Protein AF-A0A5E4QMI3-F1 (afdb_monomer_lite)

Sequence (97 aa):
MAKSVEEEVERMKALEARIKAPSIWGRVQCGLRFEDLQDRRYEEAVKFLKTHYLTEEITYRSVKIVDDKEGTDEFIHQARIWMKDKMSIAVVKEGTD

Secondary structure (DSSP, 8-state):
-HHHHHHHHHHHHHHHHHHSSPPEEEEETTTEEEEE--GGGHHHHHHHIIIIIHHHSHHHHHTTGGG-HHHHHHHHHHHHHHHHTT--EEEEETT--

pLDDT: mean 90.68, std 8.83, range [53.19, 97.5]

Foldseek 3Di:
DVVVVVVVVVVVVVVVCVVLDWDWPDDDPVQKTKTFDDPVCLVVVLVVCLVPVLCPPPVNVVVVCNVVPVSSVVVSVVVSVVSVVRPDIDIDGHPDD

Organism: NCBI:txid189913

Structure (mmCIF, N/CA/C/O backbone):
data_AF-A0A5E4QMI3-F1
#
_entry.id   AF-A0A5E4QMI3-F1
#
loop_
_atom_site.group_PDB
_atom_site.id
_atom_site.type_symbol
_atom_site.label_atom_id
_atom_site.label_alt_id
_atom_site.label_comp_id
_atom_site.label_asym_id
_atom_site.label_entity_id
_atom_site.label_seq_id
_atom_site.pdbx_PDB_ins_code
_atom_site.Cartn_x
_atom_site.Cartn_y
_atom_site.Cartn_z
_atom_site.occupancy
_atom_site.B_iso_or_equiv
_atom_site.auth_seq_id
_atom_site.auth_comp_id
_atom_site.auth_asym_id
_atom_site.auth_atom_id
_atom_site.pdbx_PDB_model_num
ATOM 1 N N . MET A 1 1 ? 26.343 11.355 -39.074 1.00 53.19 1 MET A N 1
ATOM 2 C CA . MET A 1 1 ? 26.522 11.776 -37.667 1.00 53.19 1 MET A CA 1
ATOM 3 C C . MET A 1 1 ? 25.225 11.761 -36.849 1.00 53.19 1 MET A C 1
ATOM 5 O O . MET A 1 1 ? 25.329 11.540 -35.660 1.00 53.19 1 MET A O 1
ATOM 9 N N . ALA A 1 2 ? 24.020 11.914 -37.426 1.00 55.94 2 ALA A N 1
ATOM 10 C CA . ALA A 1 2 ? 22.760 11.875 -36.654 1.00 55.94 2 ALA A CA 1
ATOM 11 C C . ALA A 1 2 ? 22.399 10.496 -36.048 1.00 55.94 2 ALA A C 1
ATOM 13 O O . ALA A 1 2 ? 21.925 10.437 -34.919 1.00 55.94 2 ALA A O 1
ATOM 14 N N . LYS A 1 3 ? 22.706 9.387 -36.745 1.00 58.06 3 LYS A N 1
ATOM 15 C CA . LYS A 1 3 ? 22.408 8.019 -36.269 1.00 58.06 3 LYS A CA 1
ATOM 16 C C . LYS A 1 3 ? 23.016 7.674 -34.901 1.00 58.06 3 LYS A C 1
ATOM 18 O O . LYS A 1 3 ? 22.388 6.950 -34.145 1.00 58.06 3 LYS A O 1
ATOM 23 N N . SER A 1 4 ? 24.195 8.203 -34.553 1.00 76.38 4 SER A N 1
ATOM 24 C CA . SER A 1 4 ? 24.839 7.855 -33.275 1.00 76.38 4 SER A CA 1
ATOM 25 C C . SER A 1 4 ? 24.173 8.516 -32.068 1.00 76.38 4 SER A C 1
ATOM 27 O O . SER A 1 4 ? 24.201 7.946 -30.987 1.00 76.38 4 SER A O 1
ATOM 29 N N . VAL A 1 5 ? 23.563 9.695 -32.246 1.00 80.75 5 VAL A N 1
ATOM 30 C CA . VAL A 1 5 ? 22.894 10.429 -31.158 1.00 80.75 5 VAL A CA 1
ATOM 31 C C . VAL A 1 5 ? 21.544 9.792 -30.833 1.00 80.75 5 VAL A C 1
ATOM 33 O O . VAL A 1 5 ? 21.217 9.603 -29.667 1.00 80.75 5 VAL A O 1
ATOM 36 N N . GLU A 1 6 ? 20.775 9.400 -31.852 1.00 82.50 6 GLU A N 1
ATOM 37 C CA . GLU A 1 6 ? 19.507 8.679 -31.664 1.00 82.50 6 GLU A CA 1
ATOM 38 C C . GLU A 1 6 ? 19.727 7.315 -30.989 1.00 82.50 6 GLU A C 1
ATOM 40 O O . GLU A 1 6 ? 19.016 6.965 -30.048 1.00 82.50 6 GLU A O 1
ATOM 45 N N . GLU A 1 7 ? 20.758 6.573 -31.406 1.00 84.88 7 GLU A N 1
ATOM 46 C CA . GLU A 1 7 ? 21.141 5.300 -30.785 1.00 84.88 7 GLU A CA 1
ATOM 47 C C . GLU A 1 7 ? 21.583 5.463 -29.320 1.00 84.88 7 GLU A C 1
ATOM 49 O O . GLU A 1 7 ? 21.293 4.606 -28.482 1.00 84.88 7 GLU A O 1
ATOM 54 N N . GLU A 1 8 ? 22.274 6.556 -28.988 1.00 85.25 8 GLU A N 1
ATOM 55 C CA . GLU A 1 8 ? 22.705 6.862 -27.621 1.00 85.25 8 GLU A CA 1
ATOM 56 C C . GLU A 1 8 ? 21.519 7.237 -26.718 1.00 85.25 8 GLU A C 1
ATOM 58 O O . GLU A 1 8 ? 21.405 6.718 -25.605 1.00 85.25 8 GLU A O 1
ATOM 63 N N . VAL A 1 9 ? 20.579 8.043 -27.223 1.00 88.19 9 VAL A N 1
ATOM 64 C CA . VAL A 1 9 ? 19.338 8.397 -26.513 1.00 88.19 9 VAL A CA 1
ATOM 65 C C . VAL A 1 9 ? 18.491 7.156 -26.219 1.00 88.19 9 VAL A C 1
ATOM 67 O O . VAL A 1 9 ? 18.010 6.995 -25.096 1.00 88.19 9 VAL A O 1
ATOM 70 N N . GLU A 1 10 ? 18.333 6.245 -27.182 1.00 89.12 10 GLU A N 1
ATOM 71 C CA . GLU A 1 10 ? 17.581 5.003 -26.961 1.00 89.12 10 GLU A CA 1
ATOM 72 C C . GLU A 1 10 ? 18.271 4.073 -25.951 1.00 89.12 10 GLU A C 1
ATOM 74 O O . GLU A 1 10 ? 17.604 3.481 -25.097 1.00 89.12 10 GLU A O 1
ATOM 79 N N . ARG A 1 11 ? 19.612 4.003 -25.945 1.00 87.94 11 ARG A N 1
ATOM 80 C CA . ARG A 1 11 ? 20.348 3.286 -24.886 1.00 87.94 11 ARG A CA 1
ATOM 81 C C . ARG A 1 11 ? 20.125 3.903 -23.509 1.00 87.94 11 ARG A C 1
ATOM 83 O O . ARG A 1 11 ? 19.937 3.151 -22.552 1.00 87.94 11 ARG A O 1
ATOM 90 N N . MET A 1 12 ? 20.133 5.234 -23.392 1.00 87.38 12 MET A N 1
ATOM 91 C CA . MET A 1 12 ? 19.875 5.917 -22.117 1.00 87.38 12 MET A CA 1
ATOM 92 C C . MET A 1 12 ? 18.464 5.629 -21.598 1.00 87.38 12 MET A C 1
ATOM 94 O O . MET A 1 12 ? 18.320 5.282 -20.427 1.00 87.38 12 MET A O 1
ATOM 98 N N . LYS A 1 13 ? 17.441 5.664 -22.462 1.00 89.31 13 LYS A N 1
ATOM 99 C CA . LYS A 1 13 ? 16.064 5.296 -22.084 1.00 89.31 13 LYS A CA 1
ATOM 100 C C . LYS A 1 13 ? 15.959 3.845 -21.617 1.00 89.31 13 LYS A C 1
ATOM 102 O O . LYS A 1 13 ? 15.295 3.566 -20.623 1.00 89.31 13 LYS A O 1
ATOM 107 N N . ALA A 1 14 ? 16.632 2.916 -22.299 1.00 87.88 14 ALA A N 1
ATOM 108 C CA . ALA A 1 14 ? 16.640 1.507 -21.908 1.00 87.88 14 ALA A CA 1
ATOM 109 C C . ALA A 1 14 ? 17.342 1.277 -20.556 1.00 87.88 14 ALA A C 1
ATOM 111 O O . ALA A 1 14 ? 16.884 0.473 -19.743 1.00 87.88 14 ALA A O 1
ATOM 112 N N . LEU A 1 15 ? 18.441 1.993 -20.295 1.00 85.94 15 LEU A N 1
ATOM 113 C CA . LEU A 1 15 ? 19.127 1.989 -18.999 1.00 85.94 15 LEU A CA 1
ATOM 114 C C . LEU A 1 15 ? 18.235 2.558 -17.893 1.00 85.94 15 LEU A C 1
ATOM 116 O O . LEU A 1 15 ? 18.103 1.939 -16.841 1.00 85.94 15 LEU A O 1
ATOM 120 N N . GLU A 1 16 ? 17.581 3.689 -18.145 1.00 84.31 16 GLU A N 1
ATOM 121 C CA . GLU A 1 16 ? 16.660 4.317 -17.200 1.00 84.31 16 GLU A CA 1
ATOM 122 C C . GLU A 1 16 ? 15.466 3.405 -16.882 1.00 84.31 16 GLU A C 1
ATOM 124 O O . GLU A 1 16 ? 15.122 3.229 -15.714 1.00 84.31 16 GLU A O 1
ATOM 129 N N . ALA A 1 17 ? 14.884 2.756 -17.894 1.00 82.38 17 ALA A N 1
ATOM 130 C CA . ALA A 1 17 ? 13.804 1.789 -17.712 1.00 82.38 17 ALA A CA 1
ATOM 131 C C . ALA A 1 17 ? 14.239 0.590 -16.855 1.00 82.38 17 ALA A C 1
ATOM 133 O O . ALA A 1 17 ? 13.475 0.131 -16.011 1.00 82.38 17 ALA A O 1
ATOM 134 N N . ARG A 1 18 ? 15.478 0.109 -17.023 1.00 79.12 18 ARG A N 1
ATOM 135 C CA . ARG A 1 18 ? 16.038 -0.969 -16.194 1.00 79.12 18 ARG A CA 1
ATOM 136 C C . ARG A 1 18 ? 16.292 -0.539 -14.754 1.00 79.12 18 ARG A C 1
ATOM 138 O O . ARG A 1 18 ? 16.042 -1.330 -13.857 1.00 79.12 18 ARG A O 1
ATOM 145 N N . ILE A 1 19 ? 16.786 0.679 -14.537 1.00 78.00 19 ILE A N 1
ATOM 146 C CA . ILE A 1 19 ? 17.024 1.226 -13.190 1.00 78.00 19 ILE A CA 1
ATOM 147 C C . ILE A 1 19 ? 15.699 1.432 -12.449 1.00 78.00 19 ILE A C 1
ATOM 149 O O . ILE A 1 19 ? 15.630 1.219 -11.245 1.00 78.00 19 ILE A O 1
ATOM 153 N N . LYS A 1 20 ? 14.645 1.834 -13.166 1.00 74.50 20 LYS A N 1
ATOM 154 C CA . LYS A 1 20 ? 13.305 2.048 -12.604 1.00 74.50 20 LYS A CA 1
ATOM 155 C C . LYS A 1 20 ? 12.474 0.771 -12.475 1.00 74.50 20 LYS A C 1
ATOM 157 O O . LYS A 1 20 ? 11.391 0.831 -11.900 1.00 74.50 20 LYS A O 1
ATOM 162 N N . ALA A 1 21 ? 12.929 -0.353 -13.028 1.00 78.44 21 ALA A N 1
ATOM 163 C CA . ALA A 1 21 ? 12.185 -1.600 -12.947 1.00 78.44 21 ALA A CA 1
ATOM 164 C C . ALA A 1 21 ? 12.140 -2.096 -11.486 1.00 78.44 21 ALA A C 1
ATOM 166 O O . ALA A 1 21 ? 13.178 -2.075 -10.824 1.00 78.44 21 ALA A O 1
ATOM 167 N N . PRO A 1 22 ? 10.978 -2.561 -10.984 1.00 82.25 22 PRO A N 1
ATOM 168 C CA . PRO A 1 22 ? 10.883 -3.169 -9.660 1.00 82.25 22 PRO A CA 1
ATOM 169 C C . PRO A 1 22 ? 11.912 -4.284 -9.489 1.00 82.25 22 PRO A C 1
ATOM 171 O O . PRO A 1 22 ? 12.009 -5.177 -10.340 1.00 82.25 22 PRO A O 1
ATOM 174 N N . SER A 1 23 ? 12.613 -4.298 -8.357 1.00 90.06 23 SER A N 1
ATOM 175 C CA . SER A 1 23 ? 13.394 -5.468 -7.972 1.00 90.06 23 SER A CA 1
ATOM 176 C C . SER A 1 23 ? 12.434 -6.590 -7.607 1.00 90.06 23 SER A C 1
ATOM 178 O O . SER A 1 23 ? 11.507 -6.396 -6.821 1.00 90.06 23 SER A O 1
ATOM 180 N N . ILE A 1 24 ? 12.651 -7.776 -8.173 1.00 92.50 24 ILE A N 1
ATOM 181 C CA . ILE A 1 24 ? 11.907 -8.979 -7.797 1.00 92.50 24 ILE A CA 1
ATOM 182 C C . ILE A 1 24 ? 12.742 -9.736 -6.772 1.00 92.50 24 ILE A C 1
ATOM 184 O O . ILE A 1 24 ? 13.792 -10.289 -7.099 1.00 92.50 24 ILE A O 1
ATOM 188 N N . TRP A 1 25 ? 12.249 -9.774 -5.540 1.00 93.81 25 TRP A N 1
ATOM 189 C CA . TRP A 1 25 ? 12.917 -10.379 -4.389 1.00 93.81 25 TRP A CA 1
ATOM 190 C C . TRP A 1 25 ? 12.734 -11.894 -4.329 1.00 93.81 25 TRP A C 1
ATOM 192 O O . TRP A 1 25 ? 13.582 -12.610 -3.804 1.00 93.81 25 TRP A O 1
ATOM 202 N N . GLY A 1 26 ? 11.635 -12.406 -4.880 1.00 94.00 26 GLY A N 1
ATOM 203 C CA . GLY A 1 26 ? 11.346 -13.832 -4.844 1.00 94.00 26 GLY A CA 1
ATOM 204 C C . GLY A 1 26 ? 10.101 -14.208 -5.627 1.00 94.00 26 GLY A C 1
ATOM 205 O O . GLY A 1 26 ? 9.260 -13.368 -5.949 1.00 94.00 26 GLY A O 1
ATOM 206 N N . ARG A 1 27 ? 9.987 -15.500 -5.929 1.00 95.56 27 ARG A N 1
ATOM 207 C CA . ARG A 1 27 ? 8.823 -16.106 -6.581 1.00 95.56 27 ARG A CA 1
ATOM 208 C C . ARG A 1 27 ? 8.406 -17.345 -5.820 1.00 95.56 27 ARG A C 1
ATOM 210 O O . ARG A 1 27 ? 9.255 -18.080 -5.319 1.00 95.56 27 ARG A O 1
ATOM 217 N N . VAL A 1 28 ? 7.107 -17.591 -5.779 1.00 94.50 28 VAL A N 1
ATOM 218 C CA . VAL A 1 28 ? 6.532 -18.797 -5.182 1.00 94.50 28 VAL A CA 1
ATOM 219 C C . VAL A 1 28 ? 5.737 -19.576 -6.224 1.00 94.50 28 VAL A C 1
ATOM 221 O O . VAL A 1 28 ? 5.186 -19.012 -7.170 1.00 94.50 28 VAL A O 1
ATOM 224 N N . GLN A 1 29 ? 5.681 -20.898 -6.049 1.00 90.88 29 GLN A N 1
ATOM 225 C CA . GLN A 1 29 ? 5.136 -21.839 -7.038 1.00 90.88 29 GLN A CA 1
ATOM 226 C C . GLN A 1 29 ? 3.647 -21.626 -7.356 1.00 90.88 29 GLN A C 1
ATOM 228 O O . GLN A 1 29 ? 3.182 -22.051 -8.408 1.00 90.88 29 GLN A O 1
ATOM 233 N N . CYS A 1 30 ? 2.903 -20.930 -6.494 1.00 93.19 30 CYS A N 1
ATOM 234 C CA . CYS A 1 30 ? 1.500 -20.578 -6.718 1.00 93.19 30 CYS A CA 1
ATOM 235 C C . CYS A 1 30 ? 1.291 -19.375 -7.661 1.00 93.19 30 CYS A C 1
ATOM 237 O O . CYS A 1 30 ? 0.181 -18.855 -7.751 1.00 93.19 30 CYS A O 1
ATOM 239 N N . GLY A 1 31 ? 2.334 -18.930 -8.369 1.00 94.00 31 GLY A N 1
ATOM 240 C CA . GLY A 1 31 ? 2.233 -17.838 -9.337 1.00 94.00 31 GLY A CA 1
ATOM 241 C C . GLY A 1 31 ? 2.163 -16.460 -8.684 1.00 94.00 31 GLY A C 1
ATOM 242 O O . GLY A 1 31 ? 1.491 -15.575 -9.210 1.00 94.00 31 GLY A O 1
ATOM 243 N N . LEU A 1 32 ? 2.835 -16.276 -7.544 1.00 95.94 32 LEU A N 1
ATOM 244 C CA . LEU A 1 32 ? 3.023 -14.967 -6.915 1.00 95.94 32 LEU A CA 1
ATOM 245 C C . LEU A 1 32 ? 4.503 -14.581 -6.942 1.00 95.94 32 LEU A C 1
ATOM 247 O O . LEU A 1 32 ? 5.388 -15.441 -6.844 1.00 95.94 32 LEU A O 1
ATOM 251 N N . ARG A 1 33 ? 4.764 -13.279 -7.022 1.00 95.12 33 ARG A N 1
ATOM 252 C CA . ARG A 1 33 ? 6.099 -12.699 -6.887 1.00 95.12 33 ARG A CA 1
ATOM 253 C C . ARG A 1 33 ? 6.110 -11.578 -5.859 1.00 95.12 33 ARG A C 1
ATOM 255 O O . ARG A 1 33 ? 5.115 -10.880 -5.678 1.00 95.1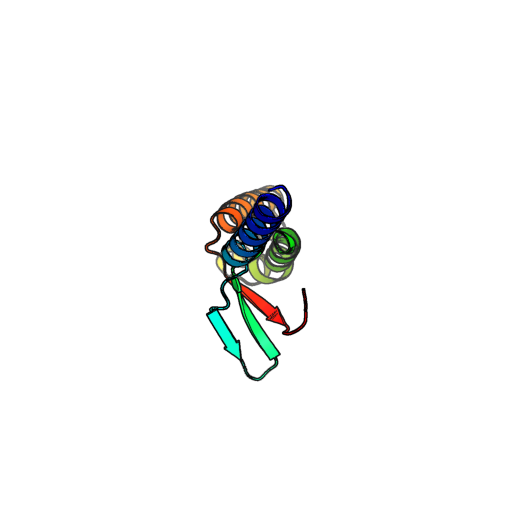2 33 ARG A O 1
ATOM 262 N N . PHE A 1 34 ? 7.255 -11.434 -5.212 1.00 95.25 34 PHE A N 1
ATOM 263 C CA . PHE A 1 34 ? 7.558 -10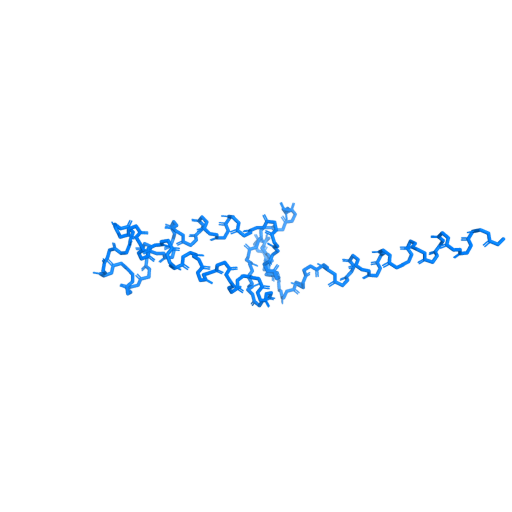.364 -4.274 1.00 95.25 34 PHE A CA 1
ATOM 264 C C . PHE A 1 34 ? 8.363 -9.318 -5.033 1.00 95.25 34 PHE A C 1
ATOM 266 O O . PHE A 1 34 ? 9.440 -9.634 -5.542 1.00 95.25 34 PHE A O 1
ATOM 273 N N . GLU A 1 35 ? 7.839 -8.105 -5.140 1.00 93.69 35 GLU A N 1
ATOM 274 C CA . GLU A 1 35 ? 8.482 -7.006 -5.858 1.00 93.69 35 GLU A CA 1
ATOM 275 C C . GLU A 1 35 ? 8.452 -5.712 -5.046 1.00 93.69 35 GLU A C 1
ATOM 277 O O . GLU A 1 35 ? 7.617 -5.559 -4.155 1.00 93.69 35 GLU A O 1
ATOM 282 N N . ASP A 1 36 ? 9.346 -4.775 -5.356 1.00 93.62 36 ASP A N 1
ATOM 283 C CA . ASP A 1 36 ? 9.248 -3.413 -4.819 1.00 93.62 36 ASP A CA 1
ATOM 284 C C . ASP A 1 36 ? 7.878 -2.814 -5.154 1.00 93.62 36 ASP A C 1
ATOM 286 O O . ASP A 1 36 ? 7.455 -2.818 -6.318 1.00 93.62 36 ASP A O 1
ATOM 290 N N . LEU A 1 37 ? 7.194 -2.258 -4.153 1.00 93.88 37 LEU A N 1
ATOM 291 C CA . LEU A 1 37 ? 5.901 -1.614 -4.343 1.00 93.88 37 LEU A CA 1
ATOM 292 C C . LEU A 1 37 ? 6.045 -0.434 -5.314 1.00 93.88 37 LEU A C 1
ATOM 294 O O . LEU A 1 37 ? 6.682 0.579 -5.027 1.00 93.88 37 LEU A O 1
ATOM 298 N N . GLN A 1 38 ? 5.410 -0.571 -6.474 1.00 90.75 38 GLN A N 1
ATOM 299 C CA . GLN A 1 38 ? 5.432 0.435 -7.530 1.00 90.75 38 GLN A CA 1
ATOM 300 C C . GLN A 1 38 ? 4.432 1.566 -7.264 1.00 90.75 38 GLN A C 1
ATOM 302 O O . GLN A 1 38 ? 3.336 1.317 -6.761 1.00 90.75 38 GLN A O 1
ATOM 307 N N . ASP A 1 39 ? 4.755 2.789 -7.710 1.00 91.44 39 ASP A N 1
ATOM 308 C CA . ASP A 1 39 ? 3.905 3.984 -7.523 1.00 91.44 39 ASP A CA 1
ATOM 309 C C . ASP A 1 39 ? 2.472 3.774 -8.031 1.00 91.44 39 ASP A C 1
ATOM 311 O O . ASP A 1 39 ? 1.504 4.185 -7.393 1.00 91.44 39 ASP A O 1
ATOM 315 N N . ARG A 1 40 ? 2.328 3.065 -9.159 1.00 90.88 40 ARG A N 1
ATOM 316 C CA . ARG A 1 40 ? 1.030 2.736 -9.771 1.00 90.88 40 ARG A CA 1
ATOM 317 C C . ARG A 1 40 ? 0.094 1.945 -8.847 1.00 90.88 40 ARG A C 1
ATOM 319 O O . ARG A 1 40 ? -1.111 1.965 -9.057 1.00 90.88 40 ARG A O 1
ATOM 326 N N . ARG A 1 41 ? 0.639 1.261 -7.832 1.00 92.50 41 ARG A N 1
ATOM 327 C CA . ARG A 1 41 ? -0.102 0.413 -6.885 1.00 92.50 41 ARG A CA 1
ATOM 328 C C . ARG A 1 41 ? -0.353 1.079 -5.535 1.00 92.50 41 ARG A C 1
ATOM 330 O O . ARG A 1 41 ? -0.938 0.445 -4.663 1.00 92.50 41 ARG A O 1
ATOM 337 N N . TYR A 1 42 ? 0.045 2.334 -5.324 1.00 95.00 42 TYR A N 1
ATOM 338 C CA . TYR A 1 42 ? -0.141 2.981 -4.018 1.00 95.00 42 TYR A CA 1
ATOM 339 C C . TYR A 1 42 ? -1.610 3.085 -3.606 1.00 95.00 42 TYR A C 1
ATOM 341 O O . TYR A 1 42 ? -1.935 2.838 -2.449 1.00 95.00 42 TYR A O 1
ATOM 349 N N . GLU A 1 43 ? -2.515 3.380 -4.541 1.00 96.00 43 GLU A N 1
ATOM 350 C CA . GLU A 1 43 ? -3.952 3.417 -4.235 1.00 96.00 43 GLU A CA 1
ATOM 351 C C . GLU A 1 43 ? -4.504 2.034 -3.869 1.00 96.00 43 GLU A C 1
ATOM 353 O O . GLU A 1 43 ? -5.297 1.902 -2.934 1.00 96.00 43 GLU A O 1
ATOM 358 N N . GLU A 1 44 ? -4.047 0.985 -4.556 1.00 94.94 44 GLU A N 1
ATOM 359 C CA . GLU A 1 44 ? -4.406 -0.398 -4.231 1.00 94.94 44 GLU A CA 1
ATOM 360 C C . GLU A 1 44 ? -3.875 -0.800 -2.854 1.00 94.94 44 GLU A C 1
ATOM 362 O O . GLU A 1 44 ? -4.617 -1.373 -2.058 1.00 94.94 44 GLU A O 1
ATOM 367 N N . ALA A 1 45 ? -2.627 -0.444 -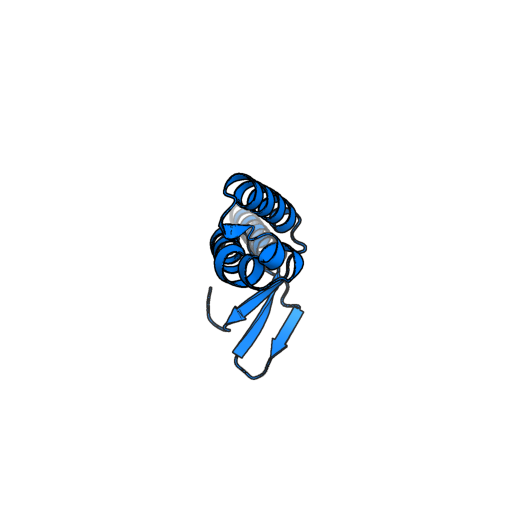2.540 1.00 95.88 45 ALA A N 1
ATOM 368 C CA . ALA A 1 45 ? -2.013 -0.695 -1.242 1.00 95.88 45 ALA A CA 1
ATOM 369 C C . ALA A 1 45 ? -2.760 0.035 -0.117 1.00 95.88 45 ALA A C 1
ATOM 371 O O . ALA A 1 45 ? -3.060 -0.561 0.914 1.00 95.88 45 ALA A O 1
ATOM 372 N N . VAL A 1 46 ? -3.146 1.298 -0.327 1.00 96.81 46 VAL A N 1
ATOM 373 C CA . VAL A 1 46 ? -3.975 2.061 0.619 1.00 96.81 46 VAL A CA 1
ATOM 374 C C . VAL A 1 46 ? -5.321 1.378 0.838 1.00 96.81 46 VAL A C 1
ATOM 376 O O . VAL A 1 46 ? -5.730 1.176 1.981 1.00 96.81 46 VAL A O 1
ATOM 379 N N . LYS A 1 47 ? -6.005 0.971 -0.236 1.00 96.38 47 LYS A N 1
ATOM 380 C CA . LYS A 1 47 ? -7.272 0.238 -0.126 1.00 96.38 47 LYS A CA 1
ATOM 381 C C . LYS A 1 47 ? -7.089 -1.076 0.638 1.00 96.38 47 LYS A C 1
ATOM 383 O O . LYS A 1 47 ? -7.920 -1.397 1.489 1.00 96.38 47 LYS A O 1
ATOM 388 N N . PHE A 1 48 ? -6.006 -1.800 0.370 1.00 96.19 48 PHE A N 1
ATOM 389 C CA . PHE A 1 48 ? -5.667 -3.048 1.046 1.00 96.19 48 PHE A CA 1
ATOM 390 C C . PHE A 1 48 ? -5.448 -2.834 2.550 1.00 96.19 48 PHE A C 1
ATOM 392 O O . PHE A 1 48 ? -6.059 -3.529 3.360 1.00 96.19 48 PHE A O 1
ATOM 399 N N . LEU A 1 49 ? -4.666 -1.819 2.934 1.00 96.50 49 LEU A N 1
ATOM 400 C CA . LEU A 1 49 ? -4.430 -1.462 4.336 1.00 96.50 49 LEU A CA 1
ATOM 401 C C . LEU A 1 49 ? -5.731 -1.104 5.063 1.00 96.50 49 LEU A C 1
ATOM 403 O O . LEU A 1 49 ? -5.975 -1.605 6.157 1.00 96.50 49 LEU A O 1
ATOM 407 N N . LYS A 1 50 ? -6.598 -0.294 4.443 1.00 95.31 50 LYS A N 1
ATOM 408 C CA . LYS A 1 50 ? -7.893 0.078 5.039 1.00 95.31 50 LYS A CA 1
ATOM 409 C C . LYS A 1 50 ? -8.824 -1.120 5.220 1.00 95.31 50 LYS A C 1
ATOM 411 O O . LYS A 1 50 ? -9.568 -1.157 6.190 1.00 95.31 50 LYS A O 1
ATOM 416 N N . THR A 1 51 ? -8.799 -2.061 4.278 1.00 95.12 51 THR A N 1
ATOM 417 C CA . THR A 1 51 ? -9.739 -3.193 4.247 1.00 95.12 51 THR A CA 1
ATOM 418 C C . THR A 1 51 ? -9.307 -4.346 5.146 1.00 95.12 51 THR A C 1
ATOM 420 O O . THR A 1 51 ? -10.170 -5.026 5.684 1.00 95.12 51 THR A O 1
ATOM 423 N N . HIS A 1 52 ? -7.999 -4.584 5.272 1.00 95.94 52 HIS A N 1
ATOM 424 C CA . HIS A 1 52 ? -7.468 -5.763 5.960 1.00 95.94 52 HIS A CA 1
ATOM 425 C C . HIS A 1 52 ? -6.635 -5.398 7.183 1.00 95.94 52 HIS A C 1
ATOM 427 O O . HIS A 1 52 ? -6.864 -5.917 8.268 1.00 95.94 52 HIS A O 1
ATOM 433 N N . TYR A 1 53 ? -5.677 -4.481 7.040 1.00 96.50 53 TYR A N 1
ATOM 434 C CA . TYR A 1 53 ? -4.736 -4.199 8.122 1.00 96.50 53 TYR A CA 1
ATOM 435 C C . TYR A 1 53 ? -5.403 -3.463 9.290 1.00 96.50 53 TYR A C 1
ATOM 437 O O . TYR A 1 53 ? -5.356 -3.939 10.421 1.00 96.50 53 TYR A O 1
ATOM 445 N N . LEU A 1 54 ? -6.093 -2.351 9.020 1.00 96.12 54 LEU A N 1
ATOM 446 C CA . LEU A 1 54 ? -6.725 -1.537 10.070 1.00 96.12 54 LEU A CA 1
ATOM 447 C C . LEU A 1 54 ? -7.865 -2.257 10.805 1.00 96.12 54 LEU A C 1
ATOM 449 O O . LEU A 1 54 ? -8.172 -1.924 11.948 1.00 96.12 54 LEU A O 1
ATOM 453 N N . THR A 1 55 ? -8.494 -3.239 10.162 1.00 94.69 55 THR A N 1
ATOM 454 C CA . THR A 1 55 ? -9.597 -4.022 10.734 1.00 94.69 55 THR A CA 1
ATOM 455 C C . THR A 1 55 ? -9.122 -5.224 11.547 1.00 94.69 55 THR A C 1
ATOM 457 O O . THR A 1 55 ? -9.841 -5.680 12.438 1.00 94.69 55 THR A O 1
ATOM 460 N N . GLU A 1 56 ? -7.947 -5.775 11.234 1.00 96.06 56 GLU A N 1
ATOM 461 C CA . GLU A 1 56 ? -7.476 -7.044 11.801 1.00 96.06 56 GLU A CA 1
ATOM 462 C C . GLU A 1 56 ? -6.347 -6.879 12.821 1.00 96.06 56 GLU A C 1
ATOM 464 O O . GLU A 1 56 ? -6.284 -7.658 13.778 1.00 96.06 56 GLU A O 1
ATOM 469 N N . GLU A 1 57 ? -5.482 -5.876 12.651 1.00 96.62 57 GLU A N 1
ATOM 470 C CA . GLU A 1 57 ? -4.367 -5.613 13.559 1.00 96.62 57 GLU A CA 1
ATOM 471 C C . GLU A 1 57 ? -4.900 -5.269 14.962 1.00 96.62 57 GLU A C 1
ATOM 473 O O . GLU A 1 57 ? -5.870 -4.526 15.129 1.00 96.62 57 GLU A O 1
ATOM 478 N N . ILE A 1 58 ? -4.304 -5.876 15.991 1.00 97.19 58 ILE A N 1
ATOM 479 C CA . ILE A 1 58 ? -4.856 -5.913 17.348 1.00 97.19 58 ILE A CA 1
ATOM 480 C C . ILE A 1 58 ? -4.970 -4.513 17.945 1.00 97.19 58 ILE A C 1
ATOM 482 O O . ILE A 1 58 ? -5.997 -4.209 18.559 1.00 97.19 58 ILE A O 1
ATOM 486 N N . THR A 1 59 ? -3.947 -3.671 17.793 1.00 96.12 59 THR A N 1
ATOM 487 C CA . THR A 1 59 ? -3.942 -2.327 18.382 1.00 96.12 59 THR A CA 1
ATOM 488 C C . THR A 1 59 ? -5.037 -1.463 17.763 1.00 96.12 59 THR A C 1
ATOM 490 O O . THR A 1 59 ? -5.845 -0.888 18.493 1.00 96.12 59 THR A O 1
ATOM 493 N N . TYR A 1 60 ? -5.161 -1.487 16.437 1.00 96.06 60 TYR A N 1
ATOM 494 C CA . TYR A 1 60 ? -6.164 -0.730 15.688 1.00 96.06 60 TYR A CA 1
ATOM 495 C C . TYR A 1 60 ? -7.588 -1.241 15.886 1.00 96.06 60 TYR A C 1
ATOM 497 O O . TYR A 1 60 ? -8.514 -0.451 16.097 1.00 96.06 60 TYR A O 1
ATOM 505 N N . ARG A 1 61 ? -7.768 -2.563 15.907 1.00 95.38 61 ARG A N 1
ATOM 506 C CA . ARG A 1 61 ? -9.064 -3.191 16.172 1.00 95.38 61 ARG A CA 1
ATOM 507 C C . ARG A 1 61 ? -9.559 -2.902 17.587 1.00 95.38 61 ARG A C 1
ATOM 509 O O . ARG A 1 61 ? -10.750 -2.669 17.774 1.00 95.38 61 ARG A O 1
ATOM 516 N N . SER A 1 62 ? -8.668 -2.894 18.580 1.00 96.50 62 SER A N 1
ATOM 517 C CA . SER A 1 62 ? -9.041 -2.669 19.987 1.00 96.50 62 SER A CA 1
ATOM 518 C C . SER A 1 62 ? -9.574 -1.259 20.240 1.00 96.50 62 SER A C 1
ATOM 520 O O . SER A 1 62 ? -10.431 -1.079 21.102 1.00 96.50 62 SER A O 1
ATOM 522 N N . VAL A 1 63 ? -9.105 -0.276 19.468 1.00 95.44 63 VAL A N 1
ATOM 523 C CA . VAL A 1 63 ? -9.562 1.121 19.549 1.00 95.44 63 VAL A CA 1
ATOM 524 C C . VAL A 1 63 ? -10.594 1.479 18.480 1.00 95.44 63 VAL A C 1
ATOM 526 O O . VAL A 1 63 ? -11.034 2.620 18.429 1.00 95.44 63 VAL A O 1
ATOM 529 N N . LYS A 1 64 ? -10.994 0.512 17.642 1.00 95.00 64 LYS A N 1
ATOM 530 C CA . LYS A 1 64 ? -11.899 0.711 16.502 1.00 95.00 64 LYS A CA 1
ATOM 531 C C . LYS A 1 64 ? -11.465 1.878 15.609 1.00 95.00 64 LYS A C 1
ATOM 533 O O . LYS A 1 64 ? -12.282 2.719 15.253 1.00 95.00 64 LYS A O 1
ATOM 538 N N . ILE A 1 65 ? -10.188 1.914 15.213 1.00 96.00 65 ILE A N 1
ATOM 539 C CA . ILE A 1 65 ? -9.639 3.028 14.413 1.00 96.00 65 ILE A CA 1
ATOM 540 C C . ILE A 1 65 ? -10.447 3.304 13.138 1.00 96.00 65 ILE A C 1
ATOM 542 O O . ILE A 1 65 ? -10.509 4.433 12.679 1.00 96.00 65 ILE A O 1
ATOM 546 N N . VAL A 1 66 ? -11.099 2.282 12.578 1.00 94.19 66 VAL A N 1
ATOM 547 C CA . VAL A 1 66 ? -11.930 2.405 11.374 1.00 94.19 66 VAL A CA 1
ATOM 548 C C . VAL A 1 66 ? -13.163 3.294 11.569 1.00 94.19 66 VAL A C 1
ATOM 550 O O . VAL A 1 66 ? -13.665 3.845 10.591 1.00 94.19 66 VAL A O 1
ATOM 553 N N . ASP A 1 67 ? -13.625 3.450 12.813 1.00 96.44 67 ASP A N 1
ATOM 554 C CA . ASP A 1 67 ? -14.708 4.362 13.193 1.00 96.44 67 ASP A CA 1
ATOM 555 C C . ASP A 1 67 ? -14.176 5.789 13.452 1.00 96.44 67 ASP A C 1
ATOM 557 O O . ASP A 1 67 ? -14.946 6.751 13.463 1.00 96.44 67 ASP A O 1
ATOM 561 N N . ASP A 1 68 ? -12.857 5.939 13.627 1.00 96.50 68 ASP A N 1
ATOM 562 C CA . ASP A 1 68 ? -12.155 7.213 13.770 1.00 96.50 68 ASP A CA 1
ATOM 563 C C . ASP A 1 68 ? -11.608 7.683 12.415 1.00 96.50 68 ASP A C 1
ATOM 565 O O . ASP A 1 68 ? -10.575 7.229 11.904 1.00 96.50 68 ASP A O 1
ATOM 569 N N . LYS A 1 69 ? -12.321 8.642 11.822 1.00 96.38 69 LYS A N 1
ATOM 570 C CA . LYS A 1 69 ? -11.940 9.229 10.539 1.00 96.38 69 LYS A CA 1
ATOM 571 C C . LYS A 1 69 ? -10.577 9.922 10.597 1.00 96.38 69 LYS A C 1
ATOM 573 O O . LYS A 1 69 ? -9.814 9.785 9.645 1.00 96.38 69 LYS A O 1
ATOM 578 N N . GLU A 1 70 ? -10.285 10.662 11.664 1.00 96.94 70 GLU A N 1
ATOM 579 C CA . GLU A 1 70 ? -9.044 11.434 11.776 1.00 96.94 70 GLU A CA 1
ATOM 580 C C . GLU A 1 70 ? -7.848 10.493 11.932 1.00 96.94 70 GLU A C 1
ATOM 582 O O . GLU A 1 70 ? -6.893 10.582 11.160 1.00 96.94 70 GLU A O 1
ATOM 587 N N . GLY A 1 71 ? -7.949 9.512 12.834 1.00 95.75 71 GLY A N 1
ATOM 588 C CA . GLY A 1 71 ? -6.916 8.491 13.018 1.00 95.75 71 GLY A CA 1
ATOM 589 C C . GLY A 1 71 ? -6.672 7.651 11.762 1.00 95.75 71 GLY A C 1
ATOM 590 O O . GLY A 1 71 ? -5.524 7.380 11.402 1.00 95.75 71 GLY A O 1
ATOM 591 N N . THR A 1 72 ? -7.737 7.279 11.044 1.00 96.62 72 THR A N 1
ATOM 592 C CA . THR A 1 72 ? -7.610 6.568 9.764 1.00 96.62 72 THR A CA 1
ATOM 593 C C . THR A 1 72 ? -6.924 7.432 8.703 1.00 96.62 72 THR A C 1
ATOM 595 O O . THR A 1 72 ? -6.047 6.940 7.991 1.00 96.62 72 THR A O 1
ATOM 598 N N . ASP A 1 73 ? -7.312 8.701 8.566 1.00 97.25 73 ASP A N 1
ATOM 599 C CA . ASP A 1 73 ? -6.741 9.595 7.556 1.00 97.25 73 ASP A CA 1
ATOM 600 C C . ASP A 1 73 ? -5.254 9.881 7.844 1.00 97.25 73 ASP A C 1
ATOM 602 O O . ASP A 1 73 ? -4.441 9.826 6.916 1.00 97.25 73 ASP A O 1
ATOM 606 N N . GLU A 1 74 ? -4.877 10.069 9.113 1.00 97.25 74 GLU A N 1
ATOM 607 C CA . GLU A 1 74 ? -3.482 10.257 9.535 1.00 97.25 74 GLU A CA 1
ATOM 608 C C . GLU A 1 74 ? -2.634 9.002 9.285 1.00 97.25 74 GLU A C 1
ATOM 610 O O . GLU A 1 74 ? -1.553 9.083 8.696 1.00 97.25 74 GLU A O 1
ATOM 615 N N . PHE A 1 75 ? -3.137 7.812 9.634 1.00 96.88 75 PHE A N 1
ATOM 616 C CA . PHE A 1 75 ? -2.430 6.563 9.337 1.00 96.88 75 PHE A CA 1
ATOM 617 C C . PHE A 1 75 ? -2.159 6.415 7.833 1.00 96.88 75 PHE A C 1
ATOM 619 O O . PHE A 1 75 ? -1.053 6.063 7.419 1.00 96.88 75 PHE A O 1
ATOM 626 N N . ILE A 1 76 ? -3.159 6.698 6.994 1.00 97.12 76 ILE A N 1
ATOM 627 C CA . ILE A 1 76 ? -3.017 6.590 5.539 1.00 97.12 76 ILE A CA 1
ATOM 628 C C . ILE A 1 76 ? -2.078 7.661 4.986 1.00 97.12 76 ILE A C 1
ATOM 630 O O . ILE A 1 76 ? -1.321 7.373 4.054 1.00 97.12 76 ILE A O 1
ATOM 634 N N . HIS A 1 77 ? -2.086 8.868 5.550 1.00 97.50 77 HIS A N 1
ATOM 635 C CA . HIS A 1 77 ? -1.112 9.900 5.212 1.00 97.50 77 HIS A CA 1
ATOM 636 C C . HIS A 1 77 ? 0.321 9.403 5.449 1.00 97.50 77 HIS A C 1
ATOM 638 O O . HIS A 1 77 ? 1.145 9.453 4.532 1.00 97.50 77 HIS A O 1
ATOM 644 N N . GLN A 1 78 ? 0.582 8.825 6.622 1.00 97.00 78 GLN A N 1
ATOM 645 C CA . GLN A 1 78 ? 1.898 8.289 6.970 1.00 97.00 78 GLN A CA 1
ATOM 646 C C . GLN A 1 78 ? 2.293 7.088 6.113 1.00 97.00 78 GLN A C 1
ATOM 648 O O . GLN A 1 78 ? 3.401 7.042 5.578 1.00 97.00 78 GLN A O 1
ATOM 653 N N . ALA A 1 79 ? 1.367 6.158 5.874 1.00 96.25 79 ALA A N 1
ATOM 654 C CA . ALA A 1 79 ? 1.615 5.020 4.998 1.00 96.25 79 ALA A CA 1
ATOM 655 C C . ALA A 1 79 ? 2.035 5.472 3.588 1.00 96.25 79 ALA A C 1
ATOM 657 O O . ALA A 1 79 ? 2.962 4.912 3.009 1.00 96.25 79 ALA A O 1
ATOM 658 N N . ARG A 1 80 ? 1.417 6.530 3.043 1.00 95.88 80 ARG A N 1
ATOM 659 C CA . ARG A 1 80 ? 1.796 7.092 1.734 1.00 95.88 80 ARG A CA 1
ATOM 660 C C . ARG A 1 80 ? 3.189 7.711 1.722 1.00 95.88 80 ARG A C 1
ATOM 662 O O . ARG A 1 80 ? 3.820 7.711 0.666 1.00 95.88 80 ARG A O 1
ATOM 669 N N . ILE A 1 81 ? 3.652 8.261 2.842 1.00 95.38 81 ILE A N 1
ATOM 670 C CA . ILE A 1 81 ? 5.027 8.753 2.971 1.00 95.38 81 ILE A CA 1
ATOM 671 C C . ILE A 1 81 ? 5.988 7.561 2.899 1.00 95.38 81 ILE A C 1
ATOM 673 O O . ILE A 1 81 ? 6.846 7.543 2.023 1.00 95.38 81 ILE A O 1
ATOM 677 N N . TRP A 1 82 ? 5.756 6.509 3.688 1.00 95.19 82 TRP A N 1
ATOM 678 C CA . TRP A 1 82 ? 6.610 5.311 3.685 1.00 95.19 82 TRP A CA 1
ATOM 679 C C . TRP A 1 82 ? 6.638 4.573 2.345 1.00 95.19 82 TRP A C 1
ATOM 681 O O . TRP A 1 82 ? 7.665 4.025 1.948 1.00 95.19 82 TRP A O 1
ATOM 691 N N . MET A 1 83 ? 5.526 4.565 1.606 1.00 94.44 83 MET A N 1
ATOM 692 C CA . MET A 1 83 ? 5.497 3.991 0.259 1.00 94.44 83 MET A CA 1
ATOM 693 C C . MET A 1 83 ? 6.464 4.725 -0.684 1.00 94.44 83 MET A C 1
ATOM 695 O O . MET A 1 83 ? 7.158 4.083 -1.472 1.00 94.44 83 MET A O 1
ATOM 699 N N . LYS A 1 84 ? 6.571 6.056 -0.566 1.00 92.31 84 LYS A N 1
ATOM 700 C CA . LYS A 1 84 ? 7.464 6.883 -1.396 1.00 92.31 84 LYS A CA 1
ATOM 701 C C . LYS A 1 84 ? 8.943 6.694 -1.080 1.00 92.31 84 LYS A C 1
ATOM 703 O O . LYS A 1 84 ? 9.755 6.969 -1.959 1.00 92.31 84 LYS A O 1
ATOM 708 N N . ASP A 1 85 ? 9.281 6.167 0.095 1.00 90.44 85 ASP A N 1
ATOM 709 C CA . ASP A 1 85 ? 10.662 5.824 0.456 1.00 90.44 85 ASP A CA 1
ATOM 710 C C . ASP A 1 85 ? 11.196 4.611 -0.331 1.00 90.44 85 ASP A C 1
ATOM 712 O O . ASP A 1 85 ? 12.368 4.264 -0.213 1.00 90.44 85 ASP A O 1
ATOM 716 N N . LYS A 1 86 ? 10.360 3.966 -1.166 1.00 82.31 86 LYS A N 1
ATOM 717 C CA . LYS A 1 86 ? 10.723 2.843 -2.056 1.00 82.31 86 LYS A CA 1
ATOM 718 C C . LYS A 1 86 ? 11.260 1.602 -1.338 1.00 82.31 86 LYS A C 1
ATOM 720 O O . LYS A 1 86 ? 11.876 0.749 -1.964 1.00 82.31 86 LYS A O 1
ATOM 725 N N . MET A 1 87 ? 10.983 1.473 -0.041 1.00 88.62 87 MET A N 1
ATOM 726 C CA . MET A 1 87 ? 11.375 0.314 0.775 1.00 88.62 87 MET A CA 1
ATOM 727 C C . MET A 1 87 ? 10.236 -0.691 1.003 1.00 88.62 87 MET A C 1
ATOM 729 O O . MET A 1 87 ? 10.441 -1.739 1.612 1.00 88.62 87 MET A O 1
ATOM 733 N N . SER A 1 88 ? 9.022 -0.374 0.551 1.00 94.56 88 SER A N 1
ATOM 734 C CA . SER A 1 88 ? 7.863 -1.257 0.697 1.00 94.56 88 SER A CA 1
ATOM 735 C C . SER A 1 88 ? 7.898 -2.383 -0.338 1.00 94.56 88 SER A C 1
ATOM 737 O O . SER A 1 88 ? 8.191 -2.139 -1.505 1.00 94.56 88 SER A O 1
ATOM 739 N N . ILE A 1 89 ? 7.532 -3.600 0.068 1.00 95.19 89 ILE A N 1
ATOM 740 C CA . ILE A 1 89 ? 7.441 -4.776 -0.810 1.00 95.19 89 ILE A CA 1
ATOM 741 C C . ILE A 1 89 ? 5.970 -5.145 -0.999 1.00 95.19 89 ILE A C 1
ATOM 743 O O . ILE A 1 89 ? 5.197 -5.176 -0.040 1.00 95.19 89 ILE A O 1
ATOM 747 N N . ALA A 1 90 ? 5.590 -5.454 -2.234 1.00 94.69 90 ALA A N 1
ATOM 748 C CA . ALA A 1 90 ? 4.275 -5.948 -2.601 1.00 94.69 90 ALA A CA 1
ATOM 749 C C . ALA A 1 90 ? 4.345 -7.412 -3.045 1.00 94.69 90 ALA A C 1
ATOM 751 O O . ALA A 1 90 ? 5.305 -7.847 -3.684 1.00 94.69 90 ALA A O 1
ATOM 752 N N . VAL A 1 91 ? 3.285 -8.162 -2.745 1.00 95.06 91 VAL A N 1
ATOM 753 C CA . VAL A 1 91 ? 3.054 -9.483 -3.334 1.00 95.06 91 VAL A CA 1
ATOM 754 C C . VAL A 1 91 ? 2.037 -9.324 -4.447 1.00 95.06 91 VAL A C 1
ATOM 756 O O . VAL A 1 91 ? 0.907 -8.904 -4.202 1.00 95.06 91 VAL A O 1
ATOM 759 N N . VAL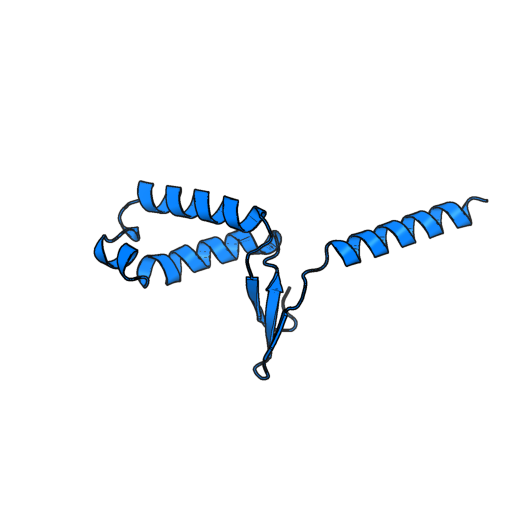 A 1 92 ? 2.434 -9.662 -5.668 1.00 93.38 92 VAL A N 1
ATOM 760 C CA . VAL A 1 92 ? 1.583 -9.534 -6.853 1.00 93.38 92 VAL A CA 1
ATOM 761 C C . VAL A 1 92 ? 1.483 -10.866 -7.580 1.00 93.38 92 VAL A C 1
ATOM 763 O O . VAL A 1 92 ? 2.377 -11.714 -7.508 1.00 93.38 92 VAL A O 1
ATOM 766 N N . LYS A 1 93 ? 0.374 -11.061 -8.291 1.00 93.94 93 LYS A N 1
ATOM 767 C CA . LYS A 1 93 ? 0.184 -12.234 -9.139 1.00 93.94 93 LYS A CA 1
ATOM 768 C C . LYS A 1 93 ? 1.070 -12.124 -10.379 1.00 93.94 93 LYS A C 1
ATOM 770 O O . LYS A 1 93 ? 1.122 -11.078 -11.027 1.00 93.94 93 LYS A O 1
ATOM 775 N N . GLU A 1 94 ? 1.741 -13.212 -10.732 1.00 90.06 94 GLU A N 1
ATOM 776 C CA . GLU A 1 94 ? 2.550 -13.272 -11.9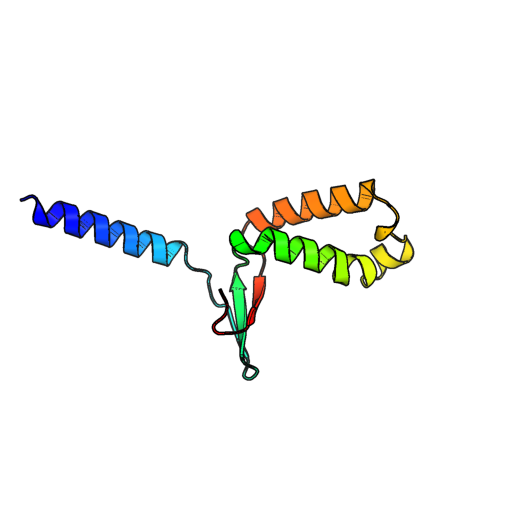46 1.00 90.06 94 GLU A CA 1
ATOM 777 C C . GLU A 1 94 ? 1.702 -12.994 -13.194 1.00 90.06 94 GLU A C 1
ATOM 779 O O . GLU A 1 94 ? 0.535 -13.383 -13.283 1.00 90.06 94 GLU A O 1
ATOM 784 N N . GLY A 1 95 ? 2.293 -12.280 -14.153 1.00 84.12 95 GLY A N 1
ATOM 785 C CA . GLY A 1 95 ? 1.604 -11.846 -15.373 1.00 84.12 95 GLY A CA 1
ATOM 786 C C . GLY A 1 95 ? 0.543 -10.756 -15.177 1.00 84.12 95 GLY A C 1
ATOM 787 O O . GLY A 1 95 ? -0.157 -10.438 -16.133 1.00 84.12 95 GLY A O 1
ATOM 788 N N . THR A 1 96 ? 0.414 -10.185 -13.974 1.00 80.62 96 THR A N 1
ATOM 789 C CA . THR A 1 96 ? -0.391 -8.976 -13.753 1.00 80.62 96 THR A CA 1
ATOM 790 C C . THR A 1 96 ? 0.508 -7.755 -13.618 1.00 80.62 96 THR A C 1
ATOM 792 O O . THR A 1 96 ? 1.588 -7.829 -13.017 1.00 80.62 96 THR A O 1
ATOM 795 N N . ASP A 1 97 ? 0.055 -6.654 -14.213 1.00 62.84 97 ASP A N 1
ATOM 796 C CA . ASP A 1 97 ? 0.685 -5.339 -14.166 1.00 62.84 97 ASP A CA 1
ATOM 797 C C . ASP A 1 97 ? -0.142 -4.391 -13.307 1.00 62.84 97 ASP A C 1
ATOM 799 O O . ASP A 1 97 ? -1.370 -4.324 -13.512 1.00 62.84 97 ASP A O 1
#

Radius of gyration: 19.08 Å; chains: 1; bounding box: 41×34×58 Å

=== Feature glossary ===
Reading guide. The protein is described through the following features:

Foldseek 3Di. A 3Di character summarizes, for each residue, the relative orientation of the Cα frame of its nearest spatial neighbor. Because it encodes fold topology rather than chemistry, 3Di alignments detect remote structural similarity that sequence alignment misses.

Contact-map, Ramachandran, and PAE plots. Plot images: a contact map (which residues are close in 3D, as an N×N binary image), a Ramachandran scatter (backbone torsion angles, revealing secondary-structure composition at a glance), and — for AlphaFold structures — a PAE heatmap (pairwise prediction confidence).

Radius of gyration, Cα contacts, bounding box. Radius of gyration (Rg) is the root-mean-square distance of Cα atoms from their centroid — a single number for overall size and compactness. A globular domain of N residues has Rg ≈ 2.2·N^0.38 Å; an extended or disordered chain has a much larger Rg. The Cα contact count is the number of residue pairs whose Cα atoms are within 8 Å and are more than four positions apart in sequence — a standard proxy for tertiary packing density. The bounding box is the smallest axis-aligned box enclosing all Cα atoms.

Secondary structure (8-state, DSSP)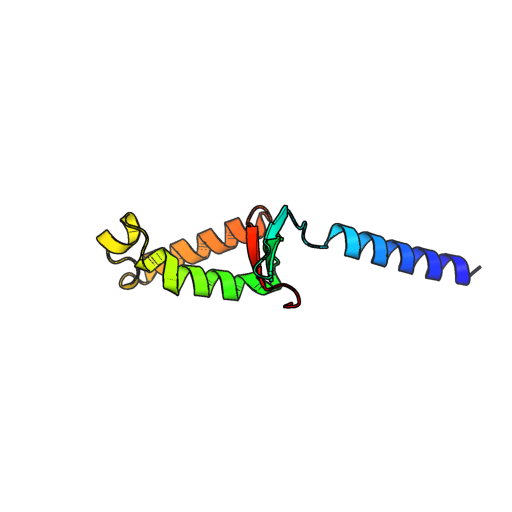. Eight-state secondary structure (DSSP): H is the canonical α-helix, G the tighter 3₁₀-helix, I the wider π-helix; E/B are β-structure, T and S are turns and bends, and '-' is everything else. DSSP derives these from the pattern of main-chain N–H···O=C hydrogen bonds, not from the sequence.

B-factor. B-factor (Debye–Waller factor) reflects atomic displacement in the crystal lattice. It is an experimental observable (units Å²), not a prediction; low values mean the atom is pinned down, high values mean it moves or is heterogeneous across the crystal.

pLDDT. pLDDT is the predicted lDDT-Cα score: AlphaFold's confidence that the local environment of each residue (all inter-atomic distances within 15 Å) is correctly placed. It is a per-residue number between 0 and 100, with higher meaning more reliable.

Nearest PDB structures. Nearest PDB neighbors are the top structural matches found by Foldseek when searching this structure against the entire Protein Data Bank. Each hit reports a TM-score (0 to 1; >0.5 almost always implies the same fold) and an E-value. These are *structural* homologs — they may share no detectable sequence similarity.

Solvent-accessible surface area. Accessible surface area quantifies burial. A residue with SASA near zero is packed into the hydrophobic core; one with SASA >100 Å² sits on the surface. Computed here via the Shrake–Rupley numerical algorithm with a 1.4 Å probe.

Rendered structure images. Structure images are PyMOL renders from six orthogonal camera directions. Cartoon representation draws helices as coils and strands as arrows; sticks shows the backbone as bonds; surface shows the solvent-excluded envelope. Rainbow coloring maps sequence position to hue (blue→red, N→C); chain coloring assigns a distinct color per polypeptide.

Backbone torsions (φ/ψ). φ (phi) and ψ (psi) are the two rotatable backbone dihedrals per residue: φ is the C(i-1)–N–Cα–C torsion, ψ is the N–Cα–C–N(i+1) torsion, both in degrees on (−180°, 180°]. α-helical residues cluster near (−60°, −45°); β-strand residues near (−120°, +130°). A Ramachandran plot is simply a scatter of (φ, ψ) for every residue.

Predicted aligned error. Predicted Aligned Error (PAE) is an AlphaFold confidence matrix: entry (i, j) is the expected error in the position of residue j, in ångströms, when the prediction is superimposed on the true structure at residue i. Low PAE within a block of residues means that block is internally rigid and well-predicted; high PAE between two blocks means their relative placement is uncertain even if each block individually is confident.

mmCIF coordinates. Structure coordinates are given as an mmCIF _atom_site loop: one row per atom with element, residue name, chain id, sequence number, and x/y/z position in Å. Only the four main-chain atoms per residue are included here; side chains are omitted to keep the record compact.

InterPro / GO / CATH / organism. Database cross-references. InterPro integrates a dozen domain/family signature databases into unified entries with residue-range hits. GO terms attach function/process/location labels with evidence codes. CATH codes position the fold in a four-level structural taxonomy. Organism is the NCBI-taxonomy species name.

Secondary structure (3-state, P-SEA). SS3 is a coarse helix/strand/coil call (letters a/b/c) made by the P-SEA algorithm from inter-Cα distances and dihedrals. It is less detailed than DSSP but needs only Cα positions.

Sequence. Sequence gives the chain of amino acids in standard one-letter code (A=alanine, C=cysteine, …, Y=tyrosine), read N→C. It is the only feature that is directly encoded by the gene; all structural features are derived from the folded form of this sequence.